Protein AF-A0A6V7JSR9-F1 (afdb_monomer_lite)

Secondary structure (DSSP, 8-state):
--TTSGGGGGGGTTGGG-S---EEHHHHS-PPSS-EE-

Radius of gyration: 11.12 Å; chains: 1; bounding box: 29×15×22 Å

Organism: NCBI:txid1563983

pLDDT: mean 93.49, std 5.56, range [63.84, 98.25]

InterPro domains:
  IPR002129 Pyridoxal phosphate-dependent decarboxylase, major domain [PF00282] (2-38)
  IPR010977 Aromatic-L-amino-acid decarboxylase [PTHR11999] (2-38)
  IPR015421 Pyridoxal phosphate-dependent transferase, major domain [G3DSA:3.40.640.10] (1-38)
  IPR015424 Pyridoxal phosphate-dependent transferase [SSF53383] (2-38)

Structure (mmCIF, N/CA/C/O backbone):
data_AF-A0A6V7JSR9-F1
#
_entry.id   AF-A0A6V7JSR9-F1
#
loop_
_atom_site.group_PDB
_atom_site.id
_atom_site.type_symbol
_atom_site.label_atom_id
_atom_site.label_alt_id
_atom_site.label_comp_id
_atom_site.label_asym_id
_atom_site.label_entity_id
_atom_site.label_seq_id
_atom_site.pdbx_PDB_ins_code
_atom_site.Cartn_x
_atom_site.Car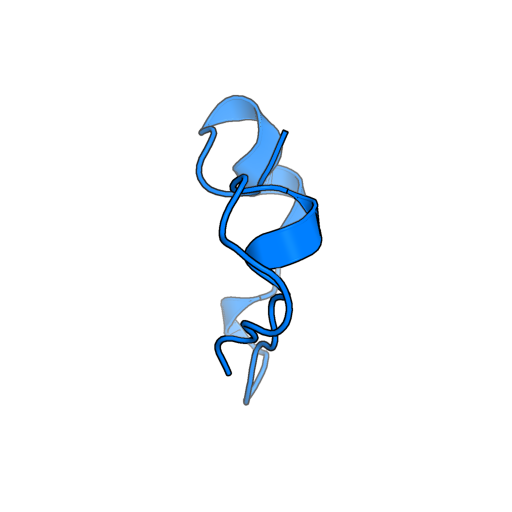tn_y
_atom_site.Cartn_z
_atom_site.occupancy
_atom_site.B_iso_or_equiv
_atom_site.auth_seq_id
_atom_site.auth_comp_id
_atom_site.auth_asym_id
_atom_site.auth_atom_id
_atom_site.pdbx_PDB_model_num
ATOM 1 N N . ALA A 1 1 ? 0.429 -0.958 -11.492 1.00 63.84 1 ALA A N 1
ATOM 2 C CA . ALA A 1 1 ? -0.065 0.228 -10.768 1.00 63.84 1 ALA A CA 1
ATOM 3 C C . ALA A 1 1 ? -0.504 -0.210 -9.379 1.00 63.84 1 ALA A C 1
ATOM 5 O O . ALA A 1 1 ? -1.079 -1.286 -9.266 1.00 63.84 1 ALA A O 1
ATOM 6 N N . ALA A 1 2 ? -0.164 0.550 -8.339 1.00 82.94 2 ALA A N 1
ATOM 7 C CA . ALA A 1 2 ? -0.550 0.248 -6.959 1.00 82.94 2 ALA A CA 1
ATOM 8 C C . ALA A 1 2 ? -1.766 1.093 -6.546 1.00 82.94 2 ALA A C 1
ATOM 10 O O . ALA A 1 2 ? -2.119 2.048 -7.235 1.00 82.94 2 ALA A O 1
ATOM 11 N N . PHE A 1 3 ? -2.369 0.799 -5.393 1.00 92.25 3 PHE A N 1
ATOM 12 C CA . PHE A 1 3 ? -3.543 1.526 -4.889 1.00 92.25 3 PHE A CA 1
ATOM 13 C C . PHE A 1 3 ? -3.296 3.002 -4.514 1.00 92.25 3 PHE A C 1
ATOM 15 O O . PHE A 1 3 ? -4.230 3.723 -4.167 1.00 92.25 3 PHE A O 1
ATOM 22 N N . ILE A 1 4 ? -2.052 3.482 -4.614 1.00 91.69 4 ILE A N 1
ATOM 23 C CA . ILE A 1 4 ? -1.727 4.907 -4.477 1.00 91.69 4 ILE A CA 1
ATOM 24 C C . ILE A 1 4 ? -2.319 5.752 -5.617 1.00 91.69 4 ILE A C 1
ATOM 26 O O . ILE A 1 4 ? -2.721 6.896 -5.397 1.00 91.69 4 ILE A O 1
ATOM 30 N N . CYS A 1 5 ? -2.421 5.164 -6.810 1.00 94.50 5 CYS A N 1
ATOM 31 C CA . CYS A 1 5 ? -3.017 5.763 -7.995 1.00 94.50 5 CYS A CA 1
ATOM 32 C C . CYS A 1 5 ? -4.540 5.929 -7.795 1.00 94.50 5 CYS A C 1
ATOM 34 O O . CYS A 1 5 ? -5.230 4.925 -7.573 1.00 94.50 5 CYS A O 1
ATOM 36 N N . PRO A 1 6 ? -5.082 7.163 -7.845 1.00 94.69 6 PRO A N 1
ATOM 37 C CA . PRO A 1 6 ? -6.496 7.435 -7.575 1.00 94.69 6 PRO A CA 1
ATOM 38 C C . PRO A 1 6 ? -7.464 6.594 -8.413 1.00 94.69 6 PRO A C 1
ATOM 4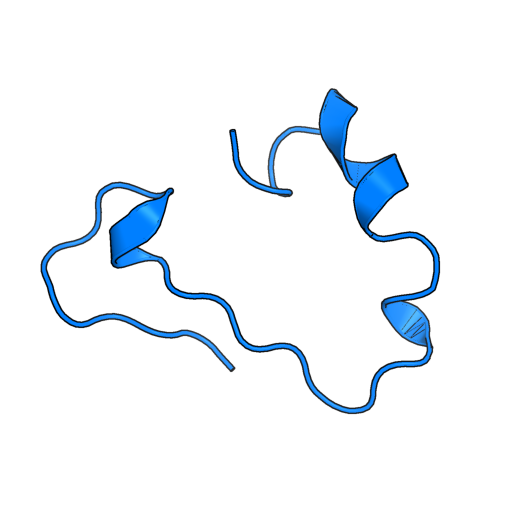0 O O . PRO A 1 6 ? -8.485 6.139 -7.900 1.00 94.69 6 PRO A O 1
ATOM 43 N N . GLU A 1 7 ? -7.116 6.334 -9.670 1.00 96.50 7 GLU A N 1
ATOM 44 C CA . GLU A 1 7 ? -7.918 5.582 -10.630 1.00 96.50 7 GLU A CA 1
ATOM 45 C C . GLU A 1 7 ? -8.102 4.102 -10.264 1.00 96.50 7 GLU A C 1
ATOM 47 O O . GLU A 1 7 ? -9.025 3.479 -10.772 1.00 96.50 7 GLU A O 1
ATOM 52 N N . TYR A 1 8 ? -7.292 3.545 -9.354 1.00 95.19 8 TYR A N 1
ATOM 53 C CA . TYR A 1 8 ? -7.419 2.156 -8.889 1.00 95.19 8 TYR A CA 1
ATOM 54 C C . TYR A 1 8 ? -7.985 2.030 -7.469 1.00 95.19 8 TYR A C 1
ATOM 56 O O . TYR A 1 8 ? -8.176 0.912 -6.994 1.00 95.19 8 TYR A O 1
ATOM 64 N N . ARG A 1 9 ? -8.287 3.137 -6.771 1.00 94.00 9 ARG A N 1
ATOM 65 C CA . ARG A 1 9 ? -8.767 3.088 -5.372 1.00 94.00 9 ARG A CA 1
ATOM 66 C C . ARG A 1 9 ? -10.099 2.365 -5.203 1.00 94.00 9 ARG A C 1
ATOM 68 O O . ARG A 1 9 ? -10.348 1.818 -4.136 1.00 94.00 9 ARG A O 1
ATOM 75 N N . TYR A 1 10 ? -10.924 2.310 -6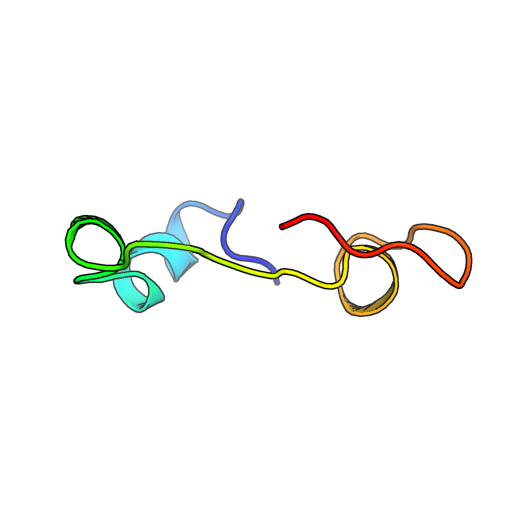.249 1.00 95.12 10 TYR A N 1
ATOM 76 C CA . TYR A 1 10 ? -12.183 1.561 -6.228 1.00 95.12 10 TYR A CA 1
ATOM 77 C C . TYR A 1 10 ? -11.972 0.055 -5.990 1.00 95.12 10 TYR A C 1
ATOM 79 O O . TYR A 1 10 ? -12.856 -0.606 -5.454 1.00 95.12 10 TYR A O 1
ATOM 87 N N . LEU A 1 11 ? -10.792 -0.484 -6.329 1.00 95.44 11 LEU A N 1
ATOM 88 C CA . LEU A 1 11 ? -10.433 -1.880 -6.058 1.00 95.44 11 LEU A CA 1
ATOM 89 C C . LEU A 1 11 ? -10.202 -2.157 -4.564 1.00 95.44 11 LEU A C 1
ATOM 91 O O . LEU A 1 11 ? -10.169 -3.317 -4.170 1.00 95.44 11 LEU A O 1
ATOM 95 N N . MET A 1 12 ? -10.054 -1.115 -3.737 1.00 94.94 12 MET A N 1
ATOM 96 C CA . MET A 1 12 ? -9.963 -1.227 -2.278 1.00 94.94 12 MET A CA 1
ATOM 97 C C . MET A 1 12 ? -11.316 -1.037 -1.575 1.00 94.94 12 MET A C 1
ATOM 99 O O . MET A 1 12 ? -11.341 -0.786 -0.373 1.00 94.94 12 MET A O 1
ATOM 103 N N . ALA A 1 13 ? -12.444 -1.101 -2.287 1.00 96.50 13 ALA A N 1
ATOM 104 C CA . ALA A 1 13 ? -13.754 -0.993 -1.650 1.00 96.50 13 ALA A CA 1
ATOM 105 C C . ALA A 1 13 ? -13.917 -2.065 -0.554 1.00 96.50 13 ALA A C 1
ATOM 107 O O . ALA A 1 13 ? -13.746 -3.256 -0.821 1.00 96.50 13 ALA A O 1
ATOM 108 N N . GLY A 1 14 ? -14.237 -1.645 0.673 1.00 96.88 14 GLY A N 1
ATOM 109 C CA . GLY A 1 14 ? -14.383 -2.528 1.829 1.00 96.88 14 GLY A CA 1
ATOM 110 C C . GLY A 1 14 ? -13.100 -2.755 2.637 1.00 96.88 14 GLY A C 1
ATOM 111 O O . GLY A 1 14 ? -13.151 -3.461 3.646 1.00 96.88 14 GLY A O 1
ATOM 112 N N . ILE A 1 15 ? -11.962 -2.160 2.247 1.00 96.00 15 ILE A N 1
ATOM 113 C CA . ILE A 1 15 ? -10.703 -2.239 3.013 1.00 96.00 15 ILE A CA 1
ATOM 114 C C . ILE A 1 15 ? -10.847 -1.655 4.426 1.00 96.00 15 ILE A C 1
ATOM 116 O O . ILE A 1 15 ? -10.157 -2.082 5.344 1.00 96.00 15 ILE A O 1
ATOM 120 N N . GLU A 1 16 ? -11.778 -0.723 4.622 1.00 96.56 16 GLU A N 1
ATOM 121 C CA . GLU A 1 16 ? -12.100 -0.094 5.903 1.00 96.56 16 GLU A CA 1
ATOM 122 C C . GLU A 1 16 ? -12.663 -1.066 6.950 1.00 96.56 16 GLU A C 1
ATOM 124 O O . GLU A 1 16 ? -12.617 -0.774 8.144 1.00 96.56 16 GLU A O 1
ATOM 129 N N . TYR A 1 17 ? -13.178 -2.221 6.519 1.00 98.25 17 TYR A N 1
ATOM 130 C CA . TYR A 1 17 ? -13.658 -3.276 7.413 1.00 98.25 17 TYR A CA 1
ATOM 131 C C . TYR A 1 17 ? -12.568 -4.299 7.758 1.00 98.25 17 TYR A C 1
ATOM 133 O O . TYR A 1 17 ? -12.786 -5.166 8.607 1.00 98.25 17 TYR A O 1
ATOM 141 N N . ALA A 1 18 ? -11.402 -4.225 7.109 1.00 97.19 18 ALA A N 1
ATOM 142 C CA . ALA A 1 18 ? -10.280 -5.098 7.407 1.00 97.19 18 ALA A CA 1
ATOM 143 C C . ALA A 1 18 ? -9.574 -4.648 8.694 1.00 97.19 18 ALA A C 1
ATOM 145 O O . ALA A 1 18 ? -9.351 -3.464 8.930 1.00 97.19 18 ALA A O 1
ATOM 146 N N . GLN A 1 19 ? -9.182 -5.609 9.529 1.00 97.69 19 GLN A N 1
ATOM 147 C CA . GLN A 1 19 ? -8.447 -5.328 10.768 1.00 97.69 19 GLN A CA 1
ATOM 148 C C . G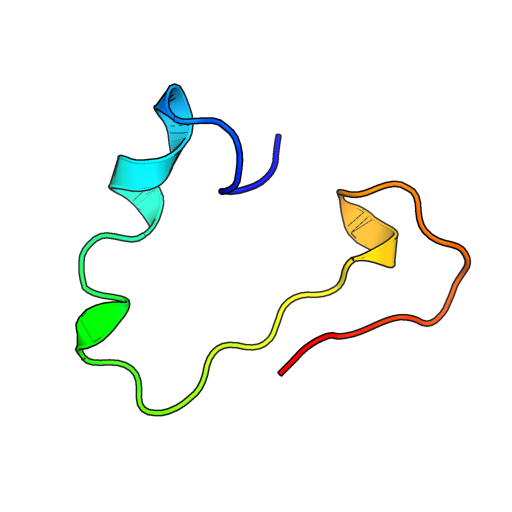LN A 1 19 ? -6.943 -5.130 10.532 1.00 97.69 19 GLN A C 1
ATOM 150 O O . GLN A 1 19 ? -6.249 -4.581 11.383 1.00 97.69 19 GLN A O 1
ATOM 155 N N . SER A 1 20 ? -6.437 -5.595 9.392 1.00 96.25 20 SER A N 1
ATOM 156 C CA . SER A 1 20 ? -5.048 -5.454 8.968 1.00 96.25 20 SER A CA 1
ATOM 157 C C . SER A 1 20 ? -4.957 -5.486 7.444 1.00 96.25 20 SER A C 1
ATOM 159 O O . SER A 1 20 ? -5.825 -6.050 6.770 1.00 96.25 20 SER A O 1
ATOM 161 N N . PHE A 1 21 ? -3.906 -4.880 6.889 1.00 94.94 21 PHE A N 1
ATOM 162 C CA . PHE A 1 21 ? -3.678 -4.834 5.448 1.00 94.94 21 PHE A CA 1
ATOM 163 C C . PHE A 1 21 ? -2.182 -4.914 5.143 1.00 94.94 21 PHE A C 1
ATO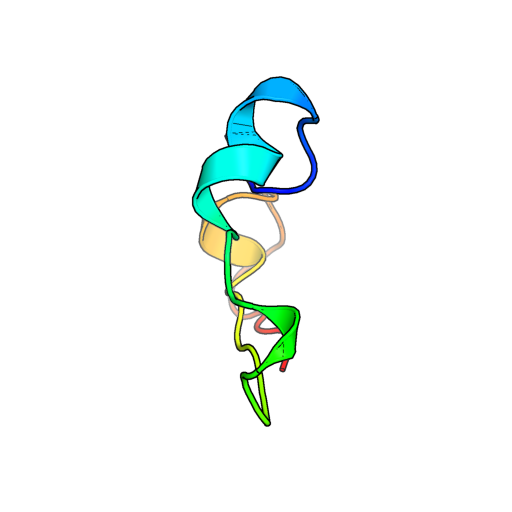M 165 O O . PHE A 1 21 ? -1.445 -3.962 5.359 1.00 94.94 21 PHE A O 1
ATOM 172 N N . ASN A 1 22 ? -1.742 -6.045 4.592 1.00 95.50 22 ASN A N 1
ATOM 173 C CA . ASN A 1 22 ? -0.344 -6.243 4.222 1.00 95.50 22 ASN A CA 1
ATOM 174 C C . ASN A 1 22 ? -0.093 -5.960 2.735 1.00 95.50 22 ASN A C 1
ATOM 176 O O . ASN A 1 22 ? -0.822 -6.435 1.859 1.00 95.50 22 ASN A O 1
ATOM 180 N N . PHE A 1 23 ? 0.999 -5.259 2.448 1.00 94.81 23 PHE A N 1
ATOM 181 C CA . PHE A 1 23 ? 1.417 -4.872 1.112 1.00 94.81 23 PHE A CA 1
ATOM 182 C C . PHE A 1 23 ? 2.928 -5.033 0.913 1.00 94.81 23 PHE A C 1
ATOM 184 O O . PHE A 1 23 ? 3.738 -4.533 1.688 1.00 94.81 23 PHE A O 1
ATOM 191 N N . ASN A 1 24 ? 3.334 -5.668 -0.188 1.00 95.69 24 ASN A N 1
ATOM 192 C CA . ASN A 1 24 ? 4.750 -5.832 -0.521 1.00 95.69 24 ASN A CA 1
ATOM 193 C C . ASN A 1 24 ? 5.224 -4.693 -1.432 1.00 95.69 24 ASN A C 1
ATOM 195 O O . ASN A 1 24 ? 5.058 -4.751 -2.656 1.00 95.69 24 ASN A O 1
ATOM 199 N N . CYS A 1 25 ? 5.876 -3.689 -0.846 1.00 93.94 25 CYS A N 1
ATOM 200 C CA . CYS A 1 25 ? 6.416 -2.532 -1.563 1.00 93.94 25 CYS A CA 1
ATOM 201 C C . CYS A 1 25 ? 7.409 -2.928 -2.665 1.00 93.94 25 CYS A C 1
ATOM 203 O O . CYS A 1 25 ? 7.368 -2.364 -3.759 1.00 93.94 25 CYS A O 1
ATOM 205 N N . HIS A 1 26 ? 8.228 -3.959 -2.437 1.00 94.44 26 HIS A N 1
ATOM 206 C CA . HIS A 1 26 ? 9.252 -4.388 -3.401 1.00 94.44 26 HIS A CA 1
ATOM 207 C C . HIS A 1 26 ? 8.679 -5.022 -4.673 1.00 94.44 26 HIS A C 1
ATOM 209 O O . HIS A 1 26 ? 9.405 -5.227 -5.642 1.00 94.44 26 HIS A O 1
ATOM 215 N N . LYS A 1 27 ? 7.377 -5.335 -4.698 1.00 92.69 27 LYS A N 1
ATOM 216 C CA . LYS A 1 27 ? 6.714 -5.847 -5.901 1.00 92.69 27 LYS A CA 1
ATOM 217 C C . LYS A 1 27 ? 6.286 -4.717 -6.828 1.00 92.69 27 LYS A C 1
ATOM 219 O O . LYS A 1 27 ? 6.529 -4.790 -8.027 1.00 92.69 27 LYS A O 1
ATOM 224 N N . TRP A 1 28 ? 5.626 -3.689 -6.295 1.00 91.12 28 TRP A N 1
ATOM 225 C CA . TRP A 1 28 ? 4.925 -2.697 -7.125 1.00 91.12 28 TRP A CA 1
ATOM 226 C C . TRP A 1 28 ? 5.381 -1.249 -6.929 1.00 91.12 28 TRP A C 1
ATOM 228 O O . TRP A 1 28 ? 5.007 -0.404 -7.738 1.00 91.12 28 TRP A O 1
ATOM 238 N N . LEU A 1 29 ? 6.185 -0.958 -5.902 1.00 93.69 29 LEU A N 1
ATOM 239 C CA . LEU A 1 29 ? 6.725 0.379 -5.614 1.00 93.69 29 LEU A CA 1
ATOM 240 C C . LEU A 1 29 ? 8.243 0.477 -5.819 1.00 93.69 29 LEU A C 1
ATOM 242 O O . LEU A 1 29 ? 8.843 1.472 -5.431 1.00 93.69 29 LEU A O 1
ATOM 246 N N . LEU A 1 30 ? 8.859 -0.532 -6.447 1.00 93.00 30 LEU A N 1
ATOM 247 C CA . LEU A 1 30 ? 10.276 -0.522 -6.837 1.00 93.00 30 LEU A CA 1
ATOM 248 C C . LEU A 1 30 ? 11.250 -0.320 -5.660 1.00 93.00 30 LEU A C 1
ATOM 250 O O . LEU A 1 30 ? 12.329 0.244 -5.825 1.00 93.00 30 LEU A O 1
ATOM 254 N N . THR A 1 31 ? 10.888 -0.792 -4.466 1.00 94.25 31 THR A N 1
ATOM 255 C CA . THR A 1 31 ? 11.826 -0.864 -3.338 1.00 94.25 31 THR A CA 1
ATOM 256 C C . THR A 1 31 ? 12.727 -2.095 -3.473 1.00 94.25 31 THR A C 1
ATOM 258 O O . THR A 1 31 ? 12.335 -3.088 -4.086 1.00 94.25 31 THR A O 1
ATOM 261 N N . ASN A 1 32 ? 13.918 -2.067 -2.865 1.00 96.25 32 ASN A N 1
ATOM 262 C CA . ASN A 1 32 ? 14.783 -3.250 -2.807 1.00 96.25 32 ASN A CA 1
ATOM 263 C C . ASN A 1 32 ? 14.095 -4.415 -2.072 1.00 96.25 32 ASN A C 1
ATOM 265 O O . ASN A 1 32 ? 13.273 -4.203 -1.178 1.00 96.25 32 ASN A O 1
ATOM 269 N N . PHE A 1 33 ? 14.441 -5.641 -2.466 1.00 93.50 33 PHE A N 1
ATOM 270 C CA . PHE A 1 33 ? 13.986 -6.866 -1.809 1.00 93.50 33 PHE A CA 1
ATOM 271 C C . PHE A 1 33 ? 14.704 -7.047 -0.457 1.00 93.50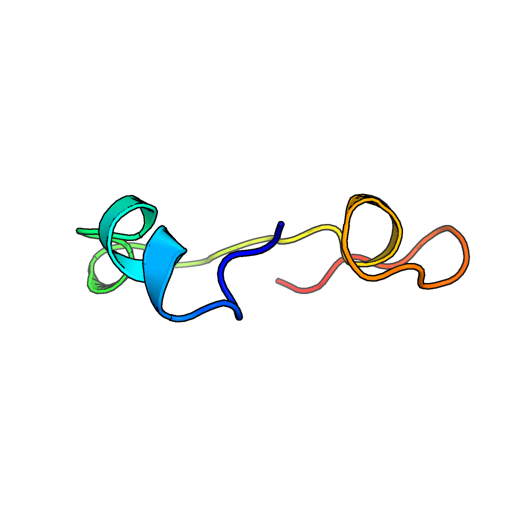 33 PHE A C 1
ATOM 273 O O . PHE A 1 33 ? 15.920 -6.878 -0.407 1.00 93.50 33 PHE A O 1
ATOM 280 N N . ASP A 1 34 ? 14.058 -7.412 0.653 1.00 92.50 34 ASP A N 1
ATOM 281 C CA . ASP A 1 34 ? 12.621 -7.573 0.948 1.00 92.50 34 ASP A CA 1
ATOM 282 C C . ASP A 1 34 ? 12.078 -6.308 1.653 1.00 92.50 34 ASP A C 1
ATOM 284 O O . ASP A 1 34 ? 12.751 -5.704 2.486 1.00 92.50 34 ASP A O 1
ATOM 288 N N . CYS A 1 35 ? 10.846 -5.918 1.320 1.00 95.06 35 CYS A N 1
ATOM 289 C CA . CYS A 1 35 ? 10.101 -4.885 2.034 1.00 95.06 35 CYS A CA 1
ATOM 290 C C . CYS A 1 35 ? 8.588 -5.154 1.962 1.00 95.06 35 CYS A C 1
ATOM 292 O O . CYS A 1 35 ? 7.985 -5.057 0.881 1.00 95.06 35 CYS A O 1
ATOM 294 N N . SER A 1 36 ? 7.989 -5.467 3.112 1.00 94.12 36 SER A N 1
ATOM 295 C CA . SER A 1 36 ? 6.543 -5.554 3.343 1.00 94.12 36 SER A CA 1
ATOM 296 C C . SER A 1 36 ? 6.095 -4.519 4.377 1.00 94.12 36 SER A C 1
ATOM 298 O O . SER A 1 36 ? 6.793 -4.294 5.365 1.00 94.12 36 SER A O 1
ATOM 300 N N . ALA A 1 37 ? 4.923 -3.926 4.169 1.00 91.69 37 ALA A N 1
ATOM 301 C CA . ALA A 1 37 ? 4.254 -3.027 5.103 1.00 91.69 37 ALA A CA 1
ATOM 302 C C . ALA A 1 37 ? 2.919 -3.651 5.521 1.00 91.69 37 ALA A C 1
ATOM 304 O O . ALA A 1 37 ? 2.141 -4.035 4.650 1.00 91.69 37 ALA A O 1
ATOM 305 N N . MET A 1 38 ? 2.683 -3.755 6.828 1.00 88.94 38 MET A N 1
ATOM 306 C CA . MET A 1 38 ? 1.490 -4.353 7.438 1.00 88.94 38 MET A CA 1
ATOM 307 C C . MET A 1 38 ? 0.684 -3.313 8.208 1.00 88.94 38 MET A C 1
ATOM 309 O O . MET A 1 38 ? 1.328 -2.388 8.755 1.00 88.94 38 MET A O 1
#

Sequence (38 aa):
AAFICPEYRYLMAGIEYAQSFNFNCHKWLLTNFDCSAM

Foldseek 3Di:
DDCVPVVCVVVCVPVVVDPDDKDFCVPPVVDPPGDMDD